Protein AF-A0A1Y2FTJ0-F1 (afdb_monomer)

Nearest PDB structures (foldseek):
  5y9w-assembly1_A  TM=6.006E-01  e=1.933E-02  Arabidopsis thaliana
  5xjo-assembly2_B  TM=7.663E-01  e=8.215E-01  Arabidopsis thaliana
  4u06-assembly1_A  TM=7.632E-01  e=1.551E+00  Leptospira interrogans serovar Copenhageni str. Fiocruz L1-130
  6w78-assembly1_A  TM=5.054E-01  e=3.832E-01  Daucus carota

Secondary structure (DSSP, 8-state):
--SSSHHHHHHHHTTSTT-----------HHHHHHHHHHHHHHHHHS----PPPBT----SSSEEEEETTEEEEEEEE-TT--S-B--TT----TT--EEEEESS-BGGGB--GGGGG-TT--EEEEES----B--S---TT---SB-

Structure (mmCIF, N/CA/C/O backbone):
data_AF-A0A1Y2FTJ0-F1
#
_entry.id   AF-A0A1Y2FTJ0-F1
#
loop_
_atom_site.group_PDB
_atom_site.id
_atom_site.type_symbol
_atom_site.label_atom_id
_atom_site.label_alt_id
_atom_site.label_comp_id
_atom_site.label_asym_id
_atom_site.label_entity_id
_atom_site.label_seq_id
_atom_site.pdbx_PDB_ins_code
_atom_site.Cartn_x
_atom_site.Cartn_y
_atom_site.Cartn_z
_atom_site.occupancy
_atom_site.B_iso_or_equiv
_atom_site.auth_seq_id
_atom_site.auth_comp_id
_atom_site.auth_asym_id
_atom_site.auth_atom_id
_atom_site.pdbx_PDB_model_num
ATOM 1 N N . MET A 1 1 ? -19.097 51.155 52.121 1.00 52.78 1 MET A N 1
ATOM 2 C CA . MET A 1 1 ? -18.231 50.992 50.926 1.00 52.78 1 MET A CA 1
ATOM 3 C C . MET A 1 1 ? -17.278 49.792 51.061 1.00 52.78 1 MET A C 1
ATOM 5 O O . MET A 1 1 ? -16.072 49.976 51.085 1.00 52.78 1 MET A O 1
ATOM 9 N N . LYS A 1 2 ? -17.779 48.551 51.172 1.00 50.50 2 LYS A N 1
ATOM 10 C CA . LYS A 1 2 ? -16.913 47.345 51.223 1.00 50.50 2 LYS A CA 1
ATOM 11 C C . LYS A 1 2 ? -17.406 46.170 50.366 1.00 50.50 2 LYS A C 1
ATOM 13 O O . LYS A 1 2 ? -16.780 45.123 50.367 1.00 50.50 2 LYS A O 1
ATOM 18 N N . SER A 1 3 ? -18.494 46.341 49.609 1.00 50.97 3 SER A N 1
ATOM 19 C CA . SER A 1 3 ? -19.176 45.207 48.965 1.00 50.97 3 SER A CA 1
ATOM 20 C C . SER A 1 3 ? -18.969 45.084 47.452 1.00 50.97 3 SER A C 1
ATOM 22 O O . SER A 1 3 ? -19.317 44.060 46.882 1.00 50.97 3 SER A O 1
ATOM 24 N N . PHE A 1 4 ? -18.379 46.087 46.796 1.00 47.38 4 PHE A N 1
ATOM 25 C CA . PHE A 1 4 ? -18.164 46.074 45.341 1.00 47.38 4 PHE A CA 1
ATOM 26 C C . PHE A 1 4 ? -16.818 45.473 44.901 1.00 47.38 4 PHE A C 1
ATOM 28 O O . PHE A 1 4 ? -16.643 45.165 43.728 1.00 47.38 4 PHE A O 1
ATOM 35 N N . ALA A 1 5 ? -15.875 45.266 45.826 1.00 50.38 5 ALA A N 1
ATOM 36 C CA . ALA A 1 5 ? -14.535 44.778 45.491 1.00 50.38 5 ALA A CA 1
ATOM 37 C C . ALA A 1 5 ? -14.458 43.250 45.299 1.00 50.38 5 ALA A C 1
ATOM 39 O O . ALA A 1 5 ? -13.556 42.769 44.619 1.00 50.38 5 ALA A O 1
ATOM 40 N N . LEU A 1 6 ? -15.401 42.475 45.853 1.00 48.09 6 LEU A N 1
ATOM 41 C CA . LEU A 1 6 ? -15.345 41.007 45.780 1.00 48.09 6 LEU A CA 1
ATOM 42 C C . LEU A 1 6 ? -15.837 40.436 44.439 1.00 48.09 6 LEU A C 1
ATOM 44 O O . LEU A 1 6 ? -15.393 39.368 44.029 1.00 48.09 6 LEU A O 1
ATOM 48 N N . LEU A 1 7 ? -16.719 41.147 43.730 1.00 47.16 7 LEU A N 1
ATOM 49 C CA . LEU A 1 7 ? -17.285 40.672 42.460 1.00 47.16 7 LEU A CA 1
ATOM 50 C C . LEU A 1 7 ? -16.326 40.838 41.272 1.00 47.16 7 LEU A C 1
ATOM 52 O O . LEU A 1 7 ? -16.439 40.109 40.289 1.00 47.16 7 LEU A O 1
ATOM 56 N N . PHE A 1 8 ? -15.334 41.726 41.378 1.00 44.88 8 PHE A N 1
ATOM 57 C CA . PHE A 1 8 ? -14.313 41.894 40.340 1.00 44.88 8 PHE A CA 1
ATOM 58 C C . PHE A 1 8 ? -13.263 40.774 40.341 1.00 44.88 8 PHE A C 1
ATOM 60 O O . PHE A 1 8 ? -12.725 40.446 39.287 1.00 44.88 8 PHE A O 1
ATOM 67 N N . PHE A 1 9 ? -13.005 40.132 41.484 1.00 42.94 9 PHE A N 1
ATOM 68 C CA . PHE A 1 9 ? -12.014 39.052 41.561 1.00 42.94 9 PHE A CA 1
ATOM 69 C C . PHE A 1 9 ? -12.525 37.705 41.032 1.00 42.94 9 PHE A C 1
ATOM 71 O O . PHE A 1 9 ? -11.732 36.911 40.531 1.00 42.94 9 PHE A O 1
ATOM 78 N N . ILE A 1 10 ? -13.839 37.459 41.065 1.00 48.44 10 ILE A N 1
ATOM 79 C CA . ILE A 1 10 ? -14.422 36.206 40.553 1.00 48.44 10 ILE A CA 1
ATOM 80 C C . ILE A 1 10 ? -14.531 36.232 39.018 1.00 48.44 10 ILE A C 1
ATOM 82 O O . ILE A 1 10 ? -14.357 35.205 38.366 1.00 48.44 10 ILE A O 1
ATOM 86 N N . TYR A 1 11 ? -14.727 37.408 38.413 1.00 42.12 11 TYR A N 1
ATOM 87 C CA . TYR A 1 11 ? -14.872 37.527 36.957 1.00 42.12 11 TYR A CA 1
ATOM 88 C C . TYR A 1 11 ? -13.543 37.405 36.187 1.00 42.12 11 TYR A C 1
ATOM 90 O O . TYR A 1 11 ? -13.538 37.065 35.004 1.00 42.12 11 TYR A O 1
ATOM 98 N N . VAL A 1 12 ? -12.404 37.645 36.850 1.00 44.62 12 VAL A N 1
ATOM 99 C CA . VAL A 1 12 ? -11.073 37.634 36.212 1.00 44.62 12 VAL A CA 1
ATOM 100 C C . VAL A 1 12 ? -10.456 36.228 36.149 1.00 44.62 12 VAL A C 1
ATOM 102 O O . VAL A 1 12 ? -9.697 35.941 35.228 1.00 44.62 12 VAL A O 1
ATOM 105 N N . GLN A 1 13 ? -10.836 35.302 37.035 1.00 46.03 13 GLN A N 1
ATOM 106 C CA . GLN A 1 13 ? -10.329 33.916 37.010 1.00 46.03 13 GLN A CA 1
ATOM 107 C C . GLN A 1 13 ? -11.014 33.025 35.951 1.00 46.03 13 GLN A C 1
ATOM 109 O O . GLN A 1 13 ? -10.460 32.009 35.543 1.00 46.03 13 GLN A O 1
ATOM 114 N N . ILE A 1 14 ? -12.190 33.410 35.437 1.00 47.84 14 ILE A N 1
ATOM 115 C CA . ILE A 1 14 ? -12.978 32.577 34.500 1.00 47.84 14 ILE A CA 1
ATOM 116 C C . ILE A 1 14 ? -12.515 32.728 33.032 1.00 47.84 14 ILE A C 1
ATOM 118 O O . ILE A 1 14 ? -12.870 31.926 32.172 1.00 47.84 14 ILE A O 1
ATOM 122 N N . ARG A 1 15 ? -11.653 33.703 32.717 1.00 46.16 15 ARG A N 1
ATOM 123 C CA . ARG A 1 15 ? -11.159 33.949 31.344 1.00 46.16 15 ARG A CA 1
ATOM 124 C C . ARG A 1 15 ? -9.825 33.269 31.004 1.00 46.16 15 ARG A C 1
ATOM 126 O O . ARG A 1 15 ? -9.357 33.440 29.885 1.00 46.16 15 ARG A O 1
ATOM 133 N N . ILE A 1 16 ? -9.224 32.495 31.915 1.00 49.28 16 ILE A N 1
ATOM 134 C CA . ILE A 1 16 ? -7.921 31.834 31.675 1.00 49.28 16 ILE A CA 1
ATOM 135 C C . ILE A 1 16 ? -8.077 30.366 31.207 1.00 49.28 16 ILE A C 1
ATOM 137 O O . ILE A 1 16 ? -7.135 29.785 30.683 1.00 49.28 16 ILE A O 1
ATOM 141 N N . ILE A 1 17 ? -9.277 29.768 31.261 1.00 48.78 17 ILE A N 1
ATOM 142 C CA . ILE A 1 17 ? -9.501 28.339 30.920 1.00 48.78 17 ILE A CA 1
ATOM 143 C C . ILE A 1 17 ? -10.142 28.149 29.525 1.00 48.78 17 ILE A C 1
ATOM 145 O O . ILE A 1 17 ? -10.880 27.206 29.270 1.00 48.78 17 ILE A O 1
ATOM 149 N N . SER A 1 18 ? -9.906 29.047 28.568 1.00 50.88 18 SER A N 1
ATOM 150 C CA . SER A 1 18 ? -10.385 28.851 27.180 1.00 50.88 18 SER A CA 1
ATOM 151 C C . SER A 1 18 ? -9.325 29.121 26.123 1.00 50.88 18 SER A C 1
ATOM 153 O O . SER A 1 18 ? -9.634 29.479 24.993 1.00 50.88 18 SER A O 1
ATOM 155 N N . ILE A 1 19 ? -8.064 28.893 26.485 1.00 50.22 19 ILE A N 1
ATOM 156 C CA . ILE A 1 19 ? -6.957 28.828 25.531 1.00 50.22 19 ILE A CA 1
ATOM 157 C C . ILE A 1 19 ? -6.171 27.535 25.777 1.00 50.22 19 ILE A C 1
ATOM 159 O O . ILE A 1 19 ? -4.951 27.519 25.826 1.00 50.22 19 ILE A O 1
ATOM 163 N N . PHE A 1 20 ? -6.872 26.403 25.866 1.00 52.59 20 PHE A N 1
ATOM 164 C CA . PHE A 1 20 ? -6.337 25.210 25.214 1.00 52.59 20 PHE A CA 1
ATOM 165 C C . PHE A 1 20 ? -6.673 25.360 23.734 1.00 52.59 20 PHE A C 1
ATOM 167 O O . PHE A 1 20 ? -7.560 24.695 23.198 1.00 52.59 20 PHE A O 1
ATOM 174 N N . CYS A 1 21 ? -5.984 26.307 23.083 1.00 48.09 21 CYS A N 1
ATOM 175 C CA . CYS A 1 21 ? -5.742 26.197 21.659 1.00 48.09 21 CYS A CA 1
ATOM 176 C C . CYS A 1 21 ? -5.223 24.779 21.479 1.00 48.09 21 CYS A C 1
ATOM 178 O O . CYS A 1 21 ? -4.150 24.445 21.982 1.00 48.09 21 CYS A O 1
ATOM 180 N N . LYS A 1 22 ? -6.027 23.935 20.829 1.00 46.59 22 LYS A N 1
ATOM 181 C CA . LYS A 1 22 ? -5.537 22.721 20.203 1.00 46.59 22 LYS A CA 1
ATOM 182 C C . LYS A 1 22 ? -4.471 23.194 19.227 1.00 46.59 22 LYS A C 1
ATOM 184 O O . LYS A 1 22 ? -4.767 23.494 18.075 1.00 46.59 22 LYS A O 1
ATOM 189 N N . ILE A 1 23 ? -3.239 23.315 19.706 1.00 49.09 23 ILE A N 1
ATOM 190 C CA . ILE A 1 23 ? -2.081 23.130 18.863 1.00 49.09 23 ILE A CA 1
ATOM 191 C C . ILE A 1 23 ? -2.241 21.670 18.454 1.00 49.09 23 ILE A C 1
ATOM 193 O O . ILE A 1 23 ? -1.848 20.752 19.166 1.00 49.09 23 ILE A O 1
ATOM 197 N N . VAL A 1 24 ? -2.983 21.454 17.366 1.00 52.50 24 VAL A N 1
ATOM 198 C CA . VAL A 1 24 ? -2.821 20.261 16.555 1.00 52.50 24 VAL A CA 1
ATOM 199 C C . VAL A 1 24 ? -1.418 20.445 16.013 1.00 52.50 24 VAL A C 1
ATOM 201 O O . VAL A 1 24 ? -1.214 21.031 14.954 1.00 52.50 24 VAL A O 1
ATOM 204 N N . GLU A 1 25 ? -0.426 20.081 16.825 1.00 50.75 25 GLU A N 1
ATOM 205 C CA . GLU A 1 25 ? 0.880 19.791 16.289 1.00 50.75 25 GLU A CA 1
ATOM 206 C C . GLU A 1 25 ? 0.586 18.738 15.231 1.00 50.75 25 GLU A C 1
ATOM 208 O O . GLU A 1 25 ? 0.100 17.647 15.548 1.00 50.75 25 GLU A O 1
ATOM 213 N N . ASN A 1 26 ? 0.818 19.102 13.969 1.00 54.03 26 ASN A N 1
ATOM 214 C CA . ASN A 1 26 ? 1.072 18.175 12.876 1.00 54.03 26 ASN A CA 1
ATOM 215 C C . ASN A 1 26 ? 2.317 17.346 13.243 1.00 54.03 26 ASN A C 1
ATOM 217 O O . ASN A 1 26 ? 3.331 17.371 12.551 1.00 54.03 26 ASN A O 1
ATOM 221 N N . SER A 1 27 ? 2.279 16.650 14.380 1.00 57.47 27 SER A N 1
ATOM 222 C CA . SER A 1 27 ? 3.103 15.489 14.605 1.00 57.47 27 SER A CA 1
ATOM 223 C C . SER A 1 27 ? 2.676 14.544 13.499 1.00 57.47 27 SER A C 1
ATOM 225 O O . SER A 1 27 ? 1.558 14.029 13.486 1.00 57.47 27 SER A O 1
ATOM 227 N N . GLU A 1 28 ? 3.519 14.463 12.471 1.00 73.12 28 GLU A N 1
ATOM 228 C CA . GLU A 1 28 ? 3.347 13.486 11.413 1.00 73.12 28 GLU A CA 1
ATOM 229 C C . GLU A 1 28 ? 3.095 12.152 12.100 1.00 73.12 28 GLU A C 1
ATOM 231 O O . GLU A 1 28 ? 3.903 11.719 12.934 1.00 73.12 28 GLU A O 1
ATOM 236 N N . SER A 1 29 ? 1.931 11.567 11.820 1.00 89.50 29 SER A N 1
ATOM 237 C CA . SER A 1 29 ? 1.561 10.313 12.450 1.00 89.50 29 SER A CA 1
ATOM 238 C C . SER A 1 29 ? 2.648 9.276 12.211 1.00 89.50 29 SER A C 1
ATOM 240 O O . SER A 1 29 ? 3.326 9.292 11.180 1.00 89.50 29 SER A O 1
ATOM 242 N N . GLU A 1 30 ? 2.814 8.360 13.158 1.00 95.00 30 GLU A N 1
ATOM 243 C CA . GLU A 1 30 ? 3.766 7.264 12.997 1.00 95.00 30 GLU A CA 1
ATOM 244 C C . GLU A 1 30 ? 3.465 6.458 11.719 1.00 95.00 30 GLU A C 1
ATOM 246 O O . GLU A 1 30 ? 4.377 6.105 10.975 1.00 95.00 30 GLU A O 1
ATOM 251 N N . ASP A 1 31 ? 2.180 6.279 11.388 1.00 95.88 31 ASP A N 1
ATOM 252 C CA . ASP A 1 31 ? 1.718 5.699 10.123 1.00 95.88 31 ASP A CA 1
ATOM 253 C C . ASP A 1 31 ? 2.260 6.469 8.906 1.00 95.88 31 ASP A C 1
ATOM 255 O O . ASP A 1 31 ? 2.835 5.867 7.997 1.00 95.88 31 ASP A O 1
ATOM 259 N N . CYS A 1 32 ? 2.122 7.801 8.894 1.00 95.81 32 CYS A N 1
ATOM 260 C CA . CYS A 1 32 ? 2.648 8.649 7.825 1.00 95.81 32 CYS A CA 1
ATOM 261 C C . CYS A 1 32 ? 4.157 8.513 7.687 1.00 95.81 32 CYS A C 1
ATOM 263 O O . CYS A 1 32 ? 4.645 8.314 6.577 1.00 95.81 32 CYS A O 1
ATOM 265 N N . LYS A 1 33 ? 4.901 8.578 8.796 1.00 96.62 33 LYS A N 1
ATOM 266 C CA . LYS A 1 33 ? 6.358 8.410 8.769 1.00 96.62 33 LYS A CA 1
ATOM 267 C C . LYS A 1 33 ? 6.736 7.062 8.174 1.00 96.62 33 LYS A C 1
ATOM 269 O O . LYS A 1 33 ? 7.594 7.008 7.301 1.00 96.62 33 LYS A O 1
ATOM 274 N N . ASN A 1 34 ? 6.06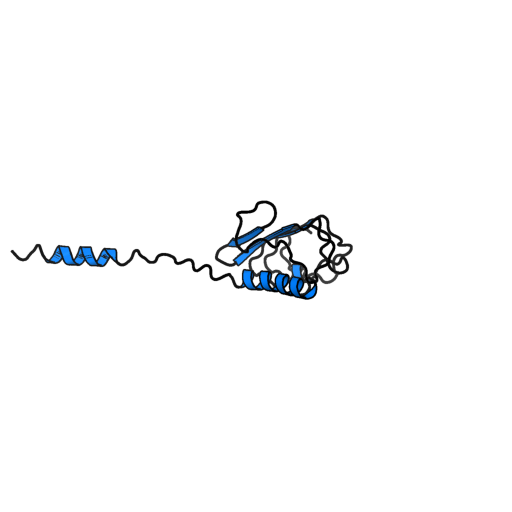2 5.990 8.580 1.00 97.44 34 ASN A N 1
ATOM 275 C CA . ASN A 1 34 ? 6.325 4.646 8.077 1.00 97.44 34 ASN A CA 1
ATOM 276 C C . ASN A 1 34 ? 6.039 4.512 6.574 1.00 97.44 34 ASN A C 1
ATOM 278 O O . ASN A 1 34 ? 6.872 3.975 5.842 1.00 97.44 34 ASN A O 1
ATOM 282 N N . VAL A 1 35 ? 4.910 5.044 6.093 1.00 97.62 35 VAL A N 1
ATOM 283 C CA . VAL A 1 35 ? 4.559 5.030 4.662 1.00 97.62 35 VAL A CA 1
ATOM 284 C C . VAL A 1 35 ? 5.528 5.879 3.840 1.00 97.62 35 VAL A C 1
ATOM 286 O O . VAL A 1 35 ? 6.030 5.420 2.814 1.00 97.62 35 VAL A O 1
ATOM 289 N N . MET A 1 36 ? 5.841 7.093 4.293 1.00 96.50 36 MET A N 1
ATOM 290 C CA . MET A 1 36 ? 6.770 7.970 3.581 1.00 96.50 36 MET A CA 1
ATOM 291 C C . MET A 1 36 ? 8.188 7.395 3.578 1.00 96.50 36 MET A C 1
ATOM 293 O O . MET A 1 36 ? 8.846 7.417 2.544 1.00 96.50 36 MET A O 1
ATOM 297 N N . ASN A 1 37 ? 8.646 6.802 4.684 1.00 97.50 37 ASN A N 1
ATOM 298 C CA . ASN A 1 37 ? 9.943 6.129 4.748 1.00 97.50 37 ASN A CA 1
ATOM 299 C C . ASN A 1 37 ? 10.025 4.938 3.788 1.00 97.50 37 ASN A C 1
ATOM 301 O O . ASN A 1 37 ? 11.061 4.757 3.149 1.00 97.50 37 ASN A O 1
ATOM 305 N N . PHE A 1 38 ? 8.950 4.154 3.653 1.00 97.94 38 PHE A N 1
ATOM 306 C CA . PHE A 1 38 ? 8.880 3.058 2.686 1.00 97.94 38 PHE A CA 1
ATOM 307 C C . PHE A 1 38 ? 9.115 3.560 1.251 1.00 97.94 38 PHE A C 1
ATOM 309 O O . PHE A 1 38 ? 10.017 3.067 0.570 1.00 97.94 38 PHE A O 1
ATOM 316 N N . PHE A 1 39 ? 8.378 4.586 0.811 1.00 97.12 39 PHE A N 1
ATOM 317 C CA . PHE A 1 39 ? 8.540 5.133 -0.540 1.00 97.12 39 PHE A CA 1
ATOM 318 C C . PHE A 1 39 ? 9.871 5.873 -0.727 1.00 97.12 39 PHE A C 1
ATOM 320 O O . PHE A 1 39 ? 10.524 5.687 -1.748 1.00 97.12 39 PHE A O 1
ATOM 327 N N . ASN A 1 40 ? 10.332 6.638 0.266 1.00 96.62 40 ASN A N 1
ATOM 328 C CA . ASN A 1 40 ? 11.622 7.334 0.209 1.00 96.62 40 ASN A CA 1
ATOM 329 C C . ASN A 1 40 ? 12.795 6.352 0.087 1.00 96.62 40 ASN A C 1
ATOM 331 O O . ASN A 1 40 ? 13.736 6.600 -0.665 1.00 96.62 40 ASN A O 1
ATOM 335 N N . LYS A 1 41 ? 12.747 5.221 0.805 1.00 97.19 41 LYS A N 1
ATOM 336 C CA . LYS A 1 41 ? 13.753 4.158 0.687 1.00 97.19 41 LYS A CA 1
ATOM 337 C C . LYS A 1 41 ? 13.794 3.607 -0.735 1.00 97.19 41 LYS A C 1
ATOM 339 O O . LYS A 1 41 ? 14.881 3.390 -1.261 1.00 97.19 41 LYS A O 1
ATOM 344 N N . TYR A 1 42 ? 12.632 3.403 -1.350 1.00 95.88 42 TYR A N 1
ATOM 345 C CA . TYR A 1 42 ? 12.557 2.990 -2.745 1.00 95.88 42 TYR A CA 1
ATOM 346 C C . TYR A 1 42 ? 13.166 4.050 -3.674 1.00 95.88 42 TYR A C 1
ATOM 348 O O . TYR A 1 42 ? 14.087 3.718 -4.412 1.00 95.88 42 TYR A O 1
ATOM 356 N N . GLU A 1 43 ? 12.749 5.321 -3.579 1.00 95.50 43 GLU A N 1
ATOM 357 C CA . GLU A 1 43 ? 13.290 6.428 -4.394 1.00 95.50 43 GLU A CA 1
ATOM 358 C C . GLU A 1 43 ? 14.824 6.513 -4.322 1.00 95.50 43 GLU A C 1
ATOM 360 O O . GLU A 1 43 ? 15.489 6.728 -5.335 1.00 95.50 43 GLU A O 1
ATOM 365 N N . GLN A 1 44 ? 15.403 6.291 -3.138 1.00 95.38 44 GLN A N 1
ATOM 366 C CA . GLN A 1 44 ? 16.856 6.263 -2.940 1.00 95.38 44 GLN A CA 1
ATOM 367 C C . GLN A 1 44 ? 17.547 5.095 -3.657 1.00 95.38 44 GLN A C 1
ATOM 369 O O . GLN A 1 44 ? 18.689 5.242 -4.086 1.00 95.38 44 GLN A O 1
ATOM 374 N N . GLN A 1 45 ? 16.886 3.942 -3.780 1.00 94.00 45 GLN A N 1
ATOM 375 C CA . GLN A 1 45 ? 17.442 2.758 -4.444 1.00 94.00 45 GLN A CA 1
ATOM 376 C C . GLN A 1 45 ? 17.450 2.896 -5.969 1.00 94.00 45 GLN A C 1
ATOM 378 O O . GLN A 1 45 ? 18.384 2.436 -6.621 1.00 94.00 45 GLN A O 1
ATOM 383 N N . VAL A 1 46 ? 16.415 3.521 -6.528 1.00 93.06 46 VAL A N 1
ATOM 384 C CA . VAL A 1 46 ? 16.180 3.615 -7.981 1.00 93.06 46 VAL A CA 1
ATOM 385 C C . VAL A 1 46 ? 16.604 4.954 -8.590 1.00 93.06 46 VAL A C 1
ATOM 387 O O . VAL A 1 46 ? 16.825 5.044 -9.794 1.00 93.06 46 VAL A O 1
ATOM 390 N N . GLY A 1 47 ? 16.747 6.003 -7.776 1.00 92.62 47 GLY A N 1
ATOM 391 C CA . GLY A 1 47 ? 17.228 7.317 -8.207 1.00 92.62 47 GLY A CA 1
ATOM 392 C C . GLY A 1 47 ? 16.193 8.196 -8.919 1.00 92.62 47 GLY A C 1
ATOM 393 O O . GLY A 1 47 ? 16.561 9.238 -9.462 1.00 92.62 47 GLY A O 1
ATOM 394 N N . HIS A 1 48 ? 14.911 7.827 -8.914 1.00 89.75 48 HIS A N 1
ATOM 395 C CA . HIS A 1 48 ? 13.821 8.661 -9.422 1.00 89.75 48 HIS A CA 1
ATOM 396 C C . HIS A 1 48 ? 12.808 8.973 -8.314 1.00 89.75 48 HIS A C 1
ATOM 398 O O . HIS A 1 48 ? 12.638 8.213 -7.364 1.00 89.75 48 HIS A O 1
ATOM 404 N N . LYS A 1 49 ? 12.109 10.103 -8.460 1.00 92.44 49 LYS A N 1
ATOM 405 C CA . LYS A 1 49 ? 11.109 10.566 -7.495 1.00 92.44 49 LYS A CA 1
ATOM 406 C C . LYS A 1 49 ? 9.712 10.068 -7.859 1.00 92.44 49 LYS A C 1
ATOM 408 O O . LYS A 1 49 ? 9.247 10.282 -8.981 1.00 92.44 49 LYS A O 1
ATOM 413 N N . LEU A 1 50 ? 9.021 9.474 -6.897 1.00 92.31 50 LEU A N 1
ATOM 414 C CA . LEU A 1 50 ? 7.623 9.093 -6.985 1.00 92.31 50 LEU A CA 1
ATOM 415 C C . LEU A 1 50 ? 6.726 10.301 -6.693 1.00 92.31 50 LEU A C 1
ATOM 417 O O . LEU A 1 50 ? 7.031 11.190 -5.898 1.00 92.31 50 LEU A O 1
ATOM 421 N N . LYS A 1 51 ? 5.557 10.341 -7.334 1.00 91.00 51 LYS A N 1
ATOM 422 C CA . LYS A 1 51 ? 4.530 11.358 -7.060 1.00 91.00 51 LYS A CA 1
ATOM 423 C C . LYS A 1 51 ? 3.595 10.889 -5.944 1.00 91.00 51 LYS A C 1
ATOM 425 O O . LYS A 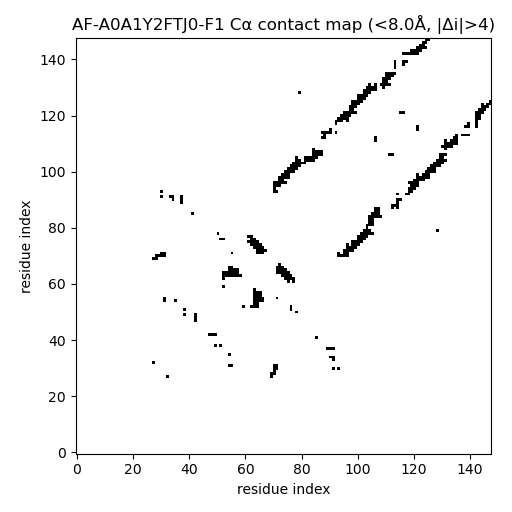1 51 ? 2.392 10.769 -6.159 1.00 91.00 51 LYS A O 1
ATOM 430 N N . ILE A 1 52 ? 4.153 10.604 -4.769 1.00 93.50 52 ILE A N 1
ATOM 431 C CA . ILE A 1 52 ? 3.366 10.235 -3.585 1.00 93.50 52 ILE A CA 1
ATOM 432 C C . ILE A 1 52 ? 2.660 11.491 -3.047 1.00 93.50 52 ILE A C 1
ATOM 434 O O . ILE A 1 52 ? 3.307 12.537 -2.926 1.00 93.50 52 ILE A O 1
ATOM 438 N N . PRO A 1 53 ? 1.340 11.449 -2.778 1.00 93.38 53 PRO A N 1
ATOM 439 C CA . PRO A 1 53 ? 0.639 12.570 -2.161 1.00 93.38 53 PRO A CA 1
ATOM 440 C C . PRO A 1 53 ? 1.160 12.828 -0.743 1.00 93.38 53 PRO A C 1
ATOM 442 O O . PRO A 1 53 ? 1.656 11.924 -0.072 1.00 93.38 53 PRO A O 1
ATOM 445 N N . ASN A 1 54 ? 1.010 14.066 -0.271 1.00 92.56 54 ASN A N 1
ATOM 446 C CA . ASN A 1 54 ? 1.293 14.374 1.125 1.00 92.56 54 ASN A CA 1
ATOM 447 C C . ASN A 1 54 ? 0.378 13.540 2.029 1.00 92.56 54 ASN A C 1
ATOM 449 O O . ASN A 1 54 ? -0.799 13.322 1.729 1.00 92.56 54 ASN A O 1
ATOM 453 N N . CYS A 1 55 ? 0.923 13.072 3.144 1.00 93.12 55 CYS A N 1
ATOM 454 C CA . CYS A 1 55 ? 0.155 12.271 4.078 1.00 93.12 55 CYS A CA 1
ATOM 455 C C . CYS A 1 55 ? -0.885 13.126 4.816 1.00 93.12 55 CYS A C 1
ATOM 457 O O . CYS A 1 55 ? -0.596 14.258 5.200 1.00 93.12 55 CYS A O 1
ATOM 459 N N . CYS A 1 56 ? -2.085 12.581 5.021 1.00 92.38 56 CYS A N 1
ATOM 460 C CA . CYS A 1 56 ? -3.217 13.277 5.639 1.00 92.38 56 CYS A CA 1
ATOM 461 C C . CYS A 1 56 ? -3.645 14.569 4.911 1.00 92.38 56 CYS A C 1
ATOM 463 O O . CYS A 1 56 ? -4.274 15.436 5.516 1.00 92.38 56 CYS A O 1
ATOM 465 N N . ASP A 1 5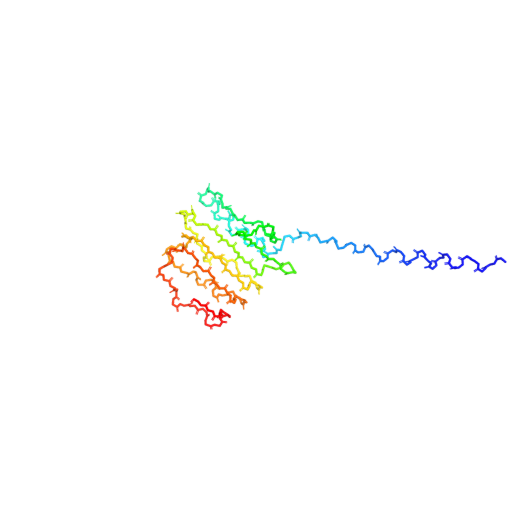7 ? -3.324 14.690 3.620 1.00 88.69 57 ASP A N 1
ATOM 466 C CA . ASP A 1 57 ? -3.727 15.795 2.753 1.00 88.69 57 ASP A CA 1
ATOM 467 C C . ASP A 1 57 ? -4.681 15.267 1.675 1.00 88.69 57 ASP A C 1
ATOM 469 O O . ASP A 1 57 ? -4.287 14.601 0.714 1.00 88.69 57 ASP A O 1
ATOM 473 N N . ASN A 1 58 ? -5.967 15.557 1.854 1.00 79.62 58 ASN A N 1
ATOM 474 C CA . ASN A 1 58 ? -7.042 15.152 0.953 1.00 79.62 58 ASN A CA 1
ATOM 475 C C . ASN A 1 58 ? -7.415 16.244 -0.064 1.00 79.62 58 ASN A C 1
ATOM 477 O O . ASN A 1 58 ? -8.458 16.154 -0.711 1.00 79.62 58 ASN A O 1
ATOM 481 N N . SER A 1 59 ? -6.572 17.269 -0.236 1.00 80.75 59 SER A N 1
ATOM 482 C CA . SER A 1 59 ? -6.819 18.356 -1.194 1.00 80.75 59 SER A CA 1
ATOM 483 C C . SER A 1 59 ? -6.803 17.904 -2.660 1.00 80.75 59 SER A C 1
ATOM 485 O O . SER A 1 59 ? -7.277 18.629 -3.536 1.00 80.75 59 SER A O 1
ATOM 487 N N . ARG A 1 60 ? -6.267 16.711 -2.952 1.00 72.94 60 ARG A N 1
ATOM 488 C CA . ARG A 1 60 ? -6.178 16.144 -4.304 1.00 72.94 60 ARG A CA 1
ATOM 489 C C . ARG A 1 60 ? -7.177 15.010 -4.493 1.00 72.94 60 ARG A C 1
ATOM 491 O O . ARG A 1 60 ? -7.231 14.081 -3.699 1.00 72.94 60 ARG A O 1
ATOM 498 N N . HIS A 1 61 ? -7.916 15.053 -5.599 1.00 75.06 61 HIS A N 1
ATOM 499 C CA . HIS A 1 61 ? -8.967 14.073 -5.891 1.00 75.06 61 HIS A CA 1
ATOM 500 C C . HIS A 1 61 ? -8.484 12.813 -6.628 1.00 75.06 61 HIS A C 1
ATOM 502 O O . HIS A 1 61 ? -9.231 11.845 -6.699 1.00 75.06 61 HIS A O 1
ATOM 508 N N . THR A 1 62 ? -7.274 12.805 -7.200 1.00 83.31 62 THR A N 1
ATOM 509 C CA . THR A 1 62 ? -6.804 11.699 -8.062 1.00 83.31 62 THR A CA 1
ATOM 510 C C . THR A 1 62 ? -5.961 10.652 -7.338 1.00 83.31 62 THR A C 1
ATOM 512 O O . THR A 1 62 ? -5.916 9.512 -7.776 1.00 83.31 62 THR A O 1
ATOM 515 N N . HIS A 1 63 ? -5.272 11.033 -6.264 1.00 90.62 63 HIS A N 1
ATOM 516 C CA . HIS A 1 63 ? -4.510 10.149 -5.379 1.00 90.62 63 HIS A CA 1
ATOM 517 C C . HIS A 1 63 ? -4.280 10.899 -4.067 1.00 90.62 63 HIS A C 1
ATOM 519 O O . HIS A 1 63 ? -3.912 12.078 -4.089 1.00 90.62 63 HIS A O 1
ATOM 525 N N . TYR A 1 64 ? -4.524 10.236 -2.941 1.00 95.94 64 TYR A N 1
ATOM 526 C CA . TYR A 1 64 ? -4.515 10.845 -1.616 1.00 95.94 64 TYR A CA 1
ATOM 527 C C . TYR A 1 64 ? -4.233 9.811 -0.523 1.00 95.94 64 TYR A C 1
ATOM 529 O O . TYR A 1 64 ? -4.415 8.607 -0.703 1.00 95.94 64 TYR A O 1
ATOM 537 N N . ILE A 1 65 ? -3.815 10.305 0.640 1.00 95.94 65 ILE A N 1
ATOM 538 C CA . ILE A 1 65 ? -3.713 9.519 1.869 1.00 95.94 65 ILE A CA 1
ATOM 539 C C . ILE A 1 65 ? -4.594 10.209 2.905 1.00 95.94 65 ILE A C 1
ATOM 541 O O . ILE A 1 65 ? -4.325 11.347 3.289 1.00 95.94 65 ILE A O 1
ATOM 545 N N . ASN A 1 66 ? -5.662 9.539 3.334 1.00 95.69 66 ASN A N 1
ATOM 546 C CA . ASN A 1 66 ? -6.598 10.078 4.317 1.00 95.69 66 ASN A CA 1
ATOM 547 C C . ASN A 1 66 ? -6.282 9.561 5.719 1.00 95.69 66 ASN A C 1
ATOM 549 O O . ASN A 1 66 ? -5.918 8.393 5.889 1.00 95.69 66 ASN A O 1
ATOM 553 N N . CYS A 1 67 ? -6.493 10.417 6.717 1.00 95.44 67 CYS A N 1
ATOM 554 C CA . CYS A 1 67 ? -6.231 10.095 8.110 1.00 95.44 67 CYS A CA 1
ATOM 555 C C . CYS A 1 67 ? -7.416 10.431 9.013 1.00 95.44 67 CYS A C 1
ATOM 557 O O . CYS A 1 67 ? -8.073 11.455 8.844 1.00 95.44 67 CYS A O 1
ATOM 559 N N . GLU A 1 68 ? -7.641 9.604 10.029 1.00 94.62 68 GLU A N 1
ATOM 560 C CA . GLU A 1 68 ? -8.615 9.843 11.095 1.00 94.62 68 GLU A CA 1
ATOM 561 C C . GLU A 1 68 ? -7.902 9.735 12.441 1.00 94.62 68 GLU A C 1
ATOM 563 O O . GLU A 1 68 ? -7.261 8.727 12.731 1.00 94.62 68 GLU A O 1
ATOM 568 N N . ASN A 1 69 ? -7.995 10.778 13.272 1.00 91.94 69 ASN A N 1
ATOM 569 C CA . ASN A 1 69 ? -7.356 10.826 14.596 1.00 91.94 69 ASN A CA 1
ATOM 570 C C . ASN A 1 69 ? -5.847 10.517 14.572 1.00 91.94 69 ASN A C 1
ATOM 572 O O . ASN A 1 69 ? -5.327 9.891 15.492 1.00 91.94 69 ASN A O 1
ATOM 576 N N . GLY A 1 70 ? -5.156 10.937 13.509 1.00 90.50 70 GLY A N 1
ATOM 577 C CA . GLY A 1 70 ? -3.725 10.691 13.347 1.00 90.50 70 GLY A CA 1
ATOM 578 C C . GLY A 1 70 ? -3.370 9.268 12.913 1.00 90.50 70 GLY A C 1
ATOM 579 O O . GLY A 1 70 ? -2.220 8.892 13.056 1.00 90.50 70 GLY A O 1
ATOM 580 N N . TYR A 1 71 ? -4.304 8.481 12.380 1.00 96.12 71 TYR A N 1
ATOM 581 C CA . TYR A 1 71 ? -4.005 7.183 11.768 1.00 96.12 71 TYR A CA 1
ATOM 582 C C . TYR A 1 71 ? -4.411 7.175 10.306 1.00 96.12 71 TYR A C 1
ATOM 584 O O . TYR A 1 71 ? -5.444 7.752 9.964 1.00 96.12 71 TYR A O 1
ATOM 592 N N . ILE A 1 72 ? -3.649 6.490 9.457 1.00 97.50 72 ILE A N 1
ATOM 593 C CA . ILE A 1 72 ? -4.013 6.343 8.047 1.00 97.50 72 ILE A CA 1
ATOM 594 C C . ILE A 1 72 ? -5.201 5.383 7.939 1.00 97.50 72 ILE A C 1
ATOM 596 O O . ILE A 1 72 ? -5.153 4.259 8.438 1.00 97.50 72 ILE A O 1
ATOM 600 N N . THR A 1 73 ? -6.260 5.818 7.254 1.00 97.75 73 THR A N 1
ATOM 601 C CA . THR A 1 73 ? -7.466 5.007 7.017 1.00 97.75 73 THR A CA 1
ATOM 602 C C . THR A 1 73 ? -7.679 4.660 5.551 1.00 97.75 73 THR A C 1
ATOM 604 O O . THR A 1 73 ? -8.280 3.623 5.260 1.00 97.75 73 THR A O 1
ATOM 607 N N . VAL A 1 74 ? -7.169 5.483 4.631 1.00 97.31 74 VAL A N 1
ATOM 608 C CA . VAL A 1 74 ? -7.251 5.253 3.184 1.00 97.31 74 VAL A CA 1
ATOM 609 C C . VAL A 1 74 ? -5.936 5.638 2.524 1.00 97.31 74 VAL A C 1
ATOM 611 O O . VAL A 1 74 ? -5.410 6.719 2.788 1.00 97.31 74 VAL A O 1
ATOM 614 N N . ILE A 1 75 ? -5.450 4.785 1.630 1.00 97.62 75 ILE A N 1
ATOM 615 C CA . ILE A 1 75 ? -4.374 5.101 0.692 1.00 97.62 75 ILE A CA 1
ATOM 616 C C . ILE A 1 75 ? -4.920 4.868 -0.712 1.00 97.62 75 ILE A C 1
ATOM 618 O O . ILE A 1 75 ? -5.347 3.759 -1.017 1.00 97.62 75 ILE A O 1
ATOM 622 N N . ASP A 1 76 ? -4.900 5.897 -1.555 1.00 96.88 76 ASP A N 1
ATOM 623 C CA . ASP A 1 76 ? -5.196 5.798 -2.985 1.00 96.88 76 ASP A CA 1
ATOM 624 C C . ASP A 1 76 ? -4.023 6.384 -3.772 1.00 96.88 76 ASP A C 1
ATOM 626 O O . ASP A 1 76 ? -3.787 7.595 -3.760 1.00 96.88 76 ASP A O 1
ATOM 630 N N . ILE A 1 77 ? -3.233 5.510 -4.397 1.00 95.94 77 ILE A N 1
ATOM 631 C CA . ILE A 1 77 ? -2.019 5.873 -5.126 1.00 95.94 77 ILE A CA 1
ATOM 632 C C . ILE A 1 77 ? -2.133 5.364 -6.559 1.00 95.94 77 ILE A C 1
ATOM 634 O O . ILE A 1 77 ? -2.142 4.161 -6.817 1.00 95.94 77 ILE A O 1
ATOM 638 N N . ARG A 1 78 ? -2.159 6.301 -7.511 1.00 94.81 78 ARG A N 1
ATOM 639 C CA . ARG A 1 78 ? -2.336 5.994 -8.937 1.00 94.81 78 ARG A CA 1
ATOM 640 C C . ARG A 1 78 ? -1.147 6.439 -9.764 1.00 94.81 78 ARG A C 1
ATOM 642 O O . ARG A 1 78 ? -0.810 7.622 -9.779 1.00 94.81 78 ARG A O 1
ATOM 649 N N . MET A 1 79 ? -0.525 5.489 -10.448 1.00 92.75 79 MET A N 1
ATOM 650 C CA . MET A 1 79 ? 0.753 5.627 -11.138 1.00 92.75 79 MET A CA 1
ATOM 651 C C . MET A 1 79 ? 0.720 4.934 -12.510 1.00 92.75 79 MET A C 1
ATOM 653 O O . MET A 1 79 ? 1.608 4.166 -12.867 1.00 92.75 79 MET A O 1
ATOM 657 N N . SER A 1 80 ? -0.299 5.228 -13.319 1.00 88.88 80 SER A N 1
ATOM 658 C CA . SER A 1 80 ? -0.577 4.527 -14.584 1.00 88.88 80 SER A CA 1
ATOM 659 C C . SER A 1 80 ? 0.548 4.619 -15.633 1.00 88.88 80 SER A C 1
ATOM 661 O O . SER A 1 80 ? 0.623 3.776 -16.517 1.00 88.88 80 SER A O 1
ATOM 663 N N . ASN A 1 81 ? 1.440 5.614 -15.527 1.00 88.06 81 ASN A N 1
ATOM 664 C CA . ASN A 1 81 ? 2.580 5.828 -16.436 1.00 88.06 81 ASN A CA 1
ATOM 665 C C . ASN A 1 81 ? 3.937 5.452 -15.808 1.00 88.06 81 ASN A C 1
ATOM 667 O O . ASN A 1 81 ? 4.980 5.936 -16.250 1.00 88.06 81 ASN A O 1
ATOM 671 N N . PHE A 1 82 ? 3.929 4.679 -14.724 1.00 88.69 82 PHE A N 1
ATOM 672 C CA . PHE A 1 82 ? 5.140 4.233 -14.049 1.00 88.69 82 PHE A CA 1
ATOM 673 C C . PHE A 1 82 ? 5.633 2.919 -14.646 1.00 88.69 82 PHE A C 1
ATOM 675 O O . PHE A 1 82 ? 4.853 1.985 -14.776 1.00 88.69 82 PHE A O 1
ATOM 682 N N . ASN A 1 83 ? 6.915 2.844 -15.007 1.00 88.44 83 ASN A N 1
ATOM 683 C CA . ASN A 1 83 ? 7.481 1.687 -15.715 1.00 88.44 83 ASN A CA 1
ATOM 684 C C . ASN A 1 83 ? 8.405 0.828 -14.842 1.00 88.44 83 ASN A C 1
ATOM 686 O O . ASN A 1 83 ? 9.018 -0.114 -15.343 1.00 88.44 83 ASN A O 1
ATOM 690 N N . GLU A 1 84 ? 8.536 1.159 -13.560 1.00 92.69 84 GLU A N 1
ATOM 691 C CA . GLU A 1 84 ? 9.369 0.413 -12.621 1.00 92.69 84 GLU A CA 1
ATOM 692 C C . GLU A 1 84 ? 8.507 -0.407 -11.656 1.00 92.69 84 GLU A C 1
ATOM 694 O O . GLU A 1 84 ? 7.280 -0.320 -11.661 1.00 92.69 84 GLU A O 1
ATOM 699 N N . GLN A 1 85 ? 9.151 -1.242 -10.846 1.00 95.06 85 GLN A N 1
ATOM 700 C CA . GLN A 1 85 ? 8.472 -2.167 -9.946 1.00 95.06 85 GLN A CA 1
ATOM 701 C C . GLN A 1 85 ? 8.919 -1.935 -8.509 1.00 95.06 85 GLN A C 1
ATOM 703 O O . GLN A 1 85 ? 10.109 -1.826 -8.227 1.00 95.06 85 GLN A O 1
ATOM 708 N N . ILE A 1 86 ? 7.954 -1.927 -7.599 1.00 96.56 86 ILE A N 1
ATOM 709 C CA . ILE A 1 86 ? 8.139 -1.715 -6.171 1.00 96.56 86 ILE A CA 1
ATOM 710 C C . ILE A 1 86 ? 7.995 -3.061 -5.456 1.00 96.56 86 ILE A C 1
ATOM 712 O O . ILE A 1 86 ? 7.056 -3.829 -5.697 1.00 96.56 86 ILE A O 1
ATOM 716 N N . ASP A 1 87 ? 8.936 -3.344 -4.557 1.00 97.12 87 ASP A N 1
ATOM 717 C CA . ASP A 1 87 ? 8.840 -4.469 -3.631 1.00 97.12 87 ASP A CA 1
ATOM 718 C C . ASP A 1 87 ? 8.048 -4.057 -2.386 1.00 97.12 87 ASP A C 1
ATOM 720 O O . ASP A 1 87 ? 8.518 -3.293 -1.543 1.00 97.12 87 ASP A O 1
ATOM 724 N N . PHE A 1 88 ? 6.825 -4.561 -2.279 1.00 97.56 88 PHE A N 1
ATOM 725 C CA . PHE A 1 88 ? 5.920 -4.273 -1.169 1.00 97.56 88 PHE A CA 1
ATOM 726 C C . PHE A 1 88 ? 6.019 -5.302 -0.029 1.00 97.56 88 PHE A C 1
ATOM 728 O O . PHE A 1 88 ? 5.165 -5.296 0.860 1.00 97.56 88 PHE A O 1
ATOM 735 N N . SER A 1 89 ? 7.033 -6.180 -0.009 1.00 96.00 89 SER A N 1
ATOM 736 C CA . SER A 1 89 ? 7.209 -7.158 1.079 1.00 96.00 89 SER A CA 1
ATOM 737 C C . SER A 1 89 ? 7.322 -6.492 2.458 1.00 96.00 89 SER A C 1
ATOM 739 O O . SER A 1 89 ? 6.793 -7.004 3.442 1.00 96.00 89 SER A O 1
ATOM 741 N N . GLU A 1 90 ? 7.950 -5.313 2.502 1.00 97.12 90 GLU A N 1
ATOM 742 C CA . GLU A 1 90 ? 8.171 -4.499 3.705 1.00 97.12 90 GLU A CA 1
ATOM 743 C C . GLU A 1 90 ? 7.163 -3.348 3.847 1.00 97.12 90 GLU A C 1
ATOM 745 O O . GLU A 1 90 ? 7.412 -2.390 4.582 1.00 97.12 90 GLU A O 1
ATOM 750 N N . PHE A 1 91 ? 6.026 -3.398 3.141 1.00 98.19 91 PHE A N 1
ATOM 751 C CA . PHE A 1 91 ? 4.998 -2.371 3.296 1.00 98.19 91 PHE A CA 1
ATOM 752 C C . PHE A 1 91 ? 4.514 -2.325 4.764 1.00 98.19 91 PHE A C 1
ATOM 754 O O . PHE A 1 91 ? 4.308 -3.386 5.382 1.00 98.19 91 PHE A O 1
ATOM 761 N N . PRO A 1 92 ? 4.368 -1.127 5.365 1.00 97.94 92 PRO A N 1
ATOM 762 C CA . PRO A 1 92 ? 4.042 -1.003 6.781 1.00 97.94 92 PRO A CA 1
ATOM 763 C C . PRO A 1 92 ? 2.662 -1.587 7.102 1.00 97.94 92 PRO A C 1
ATOM 765 O O . PRO A 1 92 ? 1.713 -1.458 6.330 1.00 97.94 92 PRO A O 1
ATOM 768 N N . LEU A 1 93 ? 2.545 -2.215 8.275 1.00 97.75 93 LEU A N 1
ATOM 769 C CA . LEU A 1 93 ? 1.256 -2.666 8.797 1.00 97.75 93 LEU A CA 1
ATOM 770 C C . LEU A 1 93 ? 0.546 -1.480 9.439 1.00 97.75 93 LEU A C 1
ATOM 772 O O . LEU A 1 93 ? 0.977 -0.979 10.474 1.00 97.75 93 LEU A O 1
ATOM 776 N N . LEU A 1 94 ? -0.543 -1.047 8.815 1.00 97.56 94 LEU A N 1
ATOM 777 C CA . LEU A 1 94 ? -1.291 0.134 9.227 1.00 97.56 94 LEU A CA 1
ATOM 778 C C . LEU A 1 94 ? -2.543 -0.300 10.007 1.00 97.56 94 LEU A C 1
ATOM 780 O O . LEU A 1 94 ? -3.479 -0.838 9.412 1.00 97.56 94 LEU A O 1
ATOM 784 N N . PRO A 1 95 ? -2.593 -0.104 11.338 1.00 96.81 95 PRO A N 1
ATOM 785 C CA . PRO A 1 95 ? -3.587 -0.747 12.202 1.00 96.81 95 PRO A CA 1
ATOM 786 C C . PRO A 1 95 ? -5.025 -0.262 11.972 1.00 96.81 95 PRO A C 1
ATOM 788 O O . PRO A 1 95 ? -5.972 -0.924 12.400 1.00 96.81 95 PRO A O 1
ATOM 791 N N . ASN A 1 96 ? -5.194 0.892 11.321 1.00 97.75 96 ASN A N 1
ATOM 792 C CA . ASN A 1 96 ? -6.492 1.489 11.012 1.00 97.75 96 ASN A CA 1
ATOM 793 C C . ASN A 1 96 ? -6.760 1.652 9.511 1.00 97.75 96 ASN A C 1
ATOM 795 O O . ASN A 1 96 ? -7.791 2.223 9.155 1.00 97.75 96 ASN A O 1
ATOM 799 N N . LEU A 1 97 ? -5.885 1.137 8.641 1.00 98.06 97 LEU A N 1
ATOM 800 C CA . LEU A 1 97 ? -6.105 1.201 7.200 1.00 98.06 97 LEU A CA 1
ATOM 801 C C . LEU A 1 97 ? -7.288 0.311 6.823 1.00 98.06 97 LEU A C 1
ATOM 803 O O . LEU A 1 97 ? -7.256 -0.893 7.071 1.00 98.06 97 LEU A O 1
ATOM 807 N N . ARG A 1 98 ? -8.308 0.922 6.217 1.00 97.88 98 ARG A N 1
ATOM 808 C CA . ARG 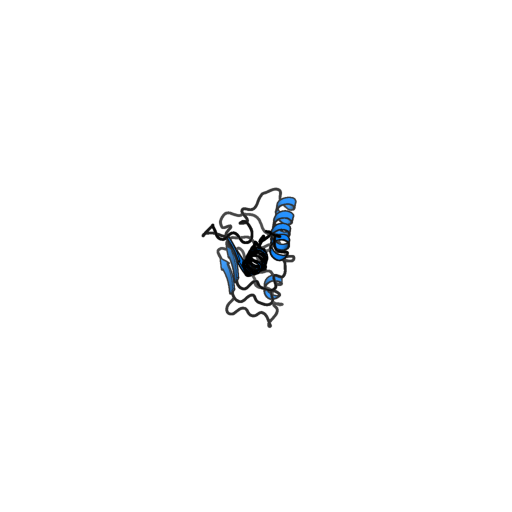A 1 98 ? -9.536 0.254 5.766 1.00 97.88 98 ARG A CA 1
ATOM 809 C C . ARG A 1 98 ? -9.573 0.051 4.260 1.00 97.88 98 ARG A C 1
ATOM 811 O O . ARG A 1 98 ? -10.102 -0.958 3.813 1.00 97.88 98 ARG A O 1
ATOM 818 N N . LYS A 1 99 ? -8.995 0.982 3.495 1.00 97.56 99 LYS A N 1
ATOM 819 C CA . LYS A 1 99 ? -8.983 0.939 2.031 1.00 97.56 99 LYS A CA 1
ATOM 820 C C . LYS A 1 99 ? -7.587 1.191 1.469 1.00 97.56 99 LYS A C 1
ATOM 822 O O . LYS A 1 99 ? -6.944 2.178 1.830 1.00 97.56 99 LYS A O 1
ATOM 827 N N . LEU A 1 100 ? -7.151 0.317 0.569 1.00 97.81 100 LEU A N 1
ATOM 828 C CA . LEU A 1 100 ? -5.875 0.404 -0.133 1.00 97.81 100 LEU A CA 1
ATOM 829 C C . LEU A 1 100 ? -6.116 0.301 -1.638 1.00 97.81 100 LEU A C 1
ATOM 831 O O . LEU A 1 100 ? -6.593 -0.722 -2.120 1.00 97.81 100 LEU A O 1
ATOM 835 N N . VAL A 1 101 ? -5.782 1.361 -2.370 1.00 96.88 101 VAL A N 1
ATOM 836 C CA . VAL A 1 101 ? -5.913 1.430 -3.827 1.00 96.88 101 VAL A CA 1
ATOM 837 C C . VAL A 1 101 ? -4.548 1.667 -4.451 1.00 96.88 101 VAL A C 1
ATOM 839 O O . VAL A 1 101 ? -3.861 2.635 -4.112 1.00 96.88 101 VAL A O 1
ATOM 842 N N . PHE A 1 102 ? -4.186 0.806 -5.396 1.00 97.06 102 PHE A N 1
ATOM 843 C CA . PHE A 1 102 ? -3.026 0.992 -6.258 1.00 97.06 102 PHE A CA 1
ATOM 844 C C . PHE A 1 102 ? -3.430 0.893 -7.724 1.00 97.06 102 PHE A C 1
ATOM 846 O O . PHE A 1 102 ? -4.078 -0.068 -8.135 1.00 97.06 102 PHE A O 1
ATOM 853 N N . GLU A 1 103 ? -2.999 1.859 -8.532 1.00 96.12 103 GLU A N 1
ATOM 854 C CA . GLU A 1 103 ? -3.141 1.804 -9.989 1.00 96.12 103 GLU A CA 1
ATOM 855 C C . GLU A 1 103 ? -1.780 1.846 -10.685 1.00 96.12 103 GLU A C 1
ATOM 857 O O . GLU A 1 103 ? -0.968 2.730 -10.404 1.00 96.12 103 GLU A O 1
ATOM 862 N N . GLY A 1 104 ? -1.569 0.942 -11.643 1.00 95.88 104 GLY A N 1
ATOM 863 C CA . GLY A 1 104 ? -0.385 0.889 -12.502 1.00 95.88 104 GLY A CA 1
ATOM 864 C C . GLY A 1 104 ? 0.429 -0.403 -12.340 1.00 95.88 104 GLY A C 1
ATOM 865 O O . GLY A 1 104 ? 0.178 -1.192 -11.422 1.00 95.88 104 GLY A O 1
ATOM 866 N N . PRO A 1 105 ? 1.427 -0.643 -13.212 1.00 96.00 105 PRO A N 1
ATOM 867 C CA . PRO A 1 105 ? 2.216 -1.877 -13.236 1.00 96.00 105 PRO A CA 1
ATOM 868 C C . PRO A 1 105 ? 3.327 -1.882 -12.165 1.00 96.00 105 PRO A C 1
ATOM 870 O O . PRO A 1 105 ? 4.505 -2.039 -12.468 1.00 96.00 105 PRO A O 1
ATOM 873 N N . LEU A 1 106 ? 2.934 -1.697 -10.902 1.00 95.75 106 LEU A N 1
ATOM 874 C CA . LEU A 1 106 ? 3.821 -1.386 -9.776 1.00 95.75 106 LEU A CA 1
ATOM 875 C C . LEU A 1 106 ? 4.425 -2.605 -9.075 1.00 95.75 106 LEU A C 1
ATOM 877 O O . LEU A 1 106 ? 5.310 -2.437 -8.243 1.00 95.75 106 LEU A O 1
ATOM 881 N N . PHE A 1 107 ? 3.937 -3.818 -9.325 1.00 96.75 107 PHE A N 1
ATOM 882 C CA . PHE A 1 107 ? 4.222 -4.958 -8.454 1.00 96.75 107 PHE A CA 1
ATOM 883 C C . PHE A 1 107 ? 5.445 -5.728 -8.923 1.00 96.75 107 PHE A C 1
ATOM 885 O O . PHE A 1 107 ? 5.478 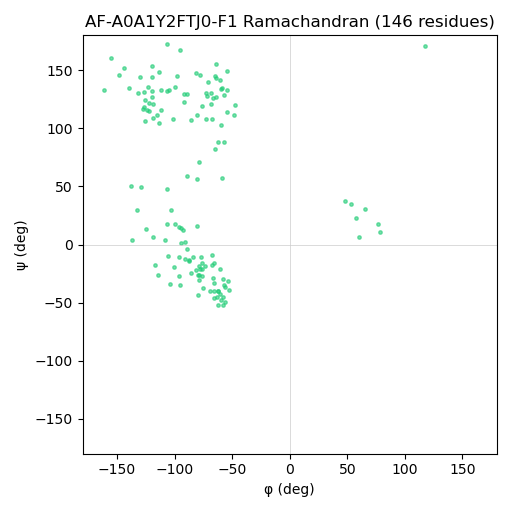-6.240 -10.045 1.00 96.75 107 PHE A O 1
ATOM 892 N N . LYS A 1 108 ? 6.437 -5.854 -8.042 1.00 95.81 108 LYS A N 1
ATOM 893 C CA . LYS A 1 108 ? 7.601 -6.701 -8.288 1.00 95.81 108 LYS A CA 1
ATOM 894 C C . LYS A 1 108 ? 7.184 -8.133 -8.631 1.00 95.81 108 LYS A C 1
ATOM 896 O O . LYS A 1 108 ? 6.298 -8.706 -7.999 1.00 95.81 108 LYS A O 1
ATOM 901 N N . ASP A 1 109 ? 7.787 -8.669 -9.690 1.00 95.62 109 ASP A N 1
ATOM 902 C CA . ASP A 1 109 ? 7.559 -10.024 -10.216 1.00 95.62 109 ASP A CA 1
ATOM 903 C C . ASP A 1 109 ? 6.109 -10.320 -10.664 1.00 95.62 109 ASP A C 1
ATOM 905 O O . ASP A 1 109 ? 5.785 -11.446 -11.046 1.00 95.62 109 ASP A O 1
ATOM 909 N N . GLY A 1 110 ? 5.220 -9.317 -10.670 1.00 95.94 110 GLY A N 1
ATOM 910 C CA . GLY A 1 110 ? 3.800 -9.502 -10.977 1.00 95.94 110 GLY A CA 1
ATOM 911 C C . GLY A 1 110 ? 3.065 -10.365 -9.944 1.00 95.94 110 GLY A C 1
ATOM 912 O O . GLY A 1 110 ? 2.126 -11.083 -10.299 1.00 95.94 110 GLY A O 1
ATOM 913 N N . ILE A 1 111 ? 3.489 -10.329 -8.680 1.00 95.94 111 ILE A N 1
ATOM 914 C CA . ILE A 1 111 ? 2.869 -11.078 -7.580 1.00 95.94 111 ILE A CA 1
ATOM 915 C C . ILE A 1 111 ? 2.192 -10.095 -6.623 1.00 95.94 111 ILE A C 1
ATOM 917 O O . ILE A 1 111 ? 2.795 -9.100 -6.221 1.00 95.94 111 ILE A O 1
ATOM 921 N N . LEU A 1 112 ? 0.942 -10.376 -6.234 1.00 96.56 112 LEU A N 1
ATOM 922 C CA . LEU A 1 112 ? 0.270 -9.591 -5.197 1.00 96.56 112 LEU A CA 1
ATOM 923 C C . LEU A 1 112 ? 0.969 -9.811 -3.835 1.00 96.56 112 LEU A C 1
ATOM 925 O O . LEU A 1 112 ? 1.101 -10.957 -3.406 1.00 96.56 112 LEU A O 1
ATOM 929 N N . PRO A 1 113 ? 1.406 -8.767 -3.114 1.00 96.06 113 PRO A N 1
ATOM 930 C CA . PRO A 1 113 ? 2.127 -8.928 -1.852 1.00 96.06 113 PRO A CA 1
ATOM 931 C C . PRO A 1 113 ? 1.265 -9.584 -0.767 1.00 96.06 113 PRO A C 1
ATOM 933 O O . PRO A 1 113 ? 0.198 -9.074 -0.420 1.00 96.06 113 PRO A O 1
ATOM 936 N N . THR A 1 114 ? 1.754 -10.668 -0.149 1.00 95.94 114 THR A N 1
ATOM 937 C CA . THR A 1 114 ? 1.070 -11.309 0.997 1.00 95.94 114 THR A CA 1
ATOM 938 C C . THR A 1 114 ? 0.870 -10.340 2.159 1.00 95.94 114 THR A C 1
ATOM 940 O O . THR A 1 114 ? -0.113 -10.441 2.886 1.00 95.94 114 THR A O 1
ATOM 943 N N . ARG A 1 115 ? 1.783 -9.371 2.295 1.00 96.50 115 ARG A N 1
ATOM 944 C CA . ARG A 1 115 ? 1.801 -8.354 3.348 1.00 96.50 115 ARG A CA 1
ATOM 945 C C . ARG A 1 115 ? 0.491 -7.572 3.460 1.00 96.50 115 ARG A C 1
ATOM 947 O O . ARG A 1 115 ? 0.117 -7.182 4.561 1.00 96.50 115 ARG A O 1
ATOM 954 N N . PHE A 1 116 ? -0.230 -7.365 2.355 1.00 96.44 116 PHE A N 1
ATOM 955 C CA . PHE A 1 116 ? -1.511 -6.650 2.378 1.00 96.44 116 PHE A CA 1
ATOM 956 C C . PHE A 1 116 ? -2.601 -7.423 3.131 1.00 96.44 116 PHE A C 1
ATOM 958 O O . PHE A 1 116 ? -3.450 -6.813 3.774 1.00 96.44 116 PHE A O 1
ATOM 965 N N . PHE A 1 117 ? -2.528 -8.755 3.141 1.00 95.88 117 PHE A N 1
ATOM 966 C CA . PHE A 1 117 ? -3.466 -9.617 3.865 1.00 95.88 117 PHE A CA 1
ATOM 967 C C . PHE A 1 117 ? -3.204 -9.658 5.379 1.00 95.88 117 PHE A C 1
ATOM 969 O O . PHE A 1 117 ? -4.038 -10.153 6.137 1.00 95.88 117 PHE A O 1
ATOM 976 N N . ASP A 1 118 ? -2.071 -9.118 5.834 1.00 96.19 118 ASP A N 1
ATOM 977 C CA . ASP A 1 118 ? -1.726 -9.005 7.254 1.00 96.19 118 ASP A CA 1
ATOM 978 C C . ASP A 1 118 ? -2.237 -7.698 7.886 1.00 96.19 118 ASP A C 1
ATOM 980 O O . ASP A 1 118 ? -2.103 -7.496 9.095 1.00 96.19 118 ASP A O 1
ATOM 984 N N . ILE A 1 119 ? -2.837 -6.803 7.091 1.00 96.81 119 ILE A N 1
ATOM 985 C CA . ILE A 1 119 ? -3.370 -5.528 7.572 1.00 96.81 119 ILE A CA 1
ATOM 986 C C . ILE A 1 119 ? -4.702 -5.781 8.304 1.00 96.81 119 ILE A C 1
ATOM 988 O O . ILE A 1 119 ? -5.663 -6.265 7.704 1.00 96.81 119 ILE A O 1
ATOM 992 N N . PRO A 1 120 ? -4.801 -5.450 9.606 1.00 96.38 120 PRO A N 1
ATOM 993 C CA . PRO A 1 120 ? -5.827 -6.012 10.488 1.00 96.38 120 PRO A CA 1
ATOM 994 C C . PRO A 1 120 ? -7.242 -5.477 10.255 1.00 96.38 120 PRO A C 1
ATOM 996 O O . PRO A 1 120 ? -8.194 -6.091 10.729 1.00 96.38 120 PRO A O 1
ATOM 999 N N . LYS A 1 121 ? -7.386 -4.330 9.585 1.00 97.38 121 LYS A N 1
ATOM 1000 C CA . LYS A 1 121 ? -8.676 -3.677 9.313 1.00 97.38 121 LYS A CA 1
ATOM 1001 C C . LYS A 1 121 ? -8.908 -3.405 7.828 1.00 97.38 121 LYS A C 1
ATOM 1003 O O . LYS A 1 121 ? -9.802 -2.632 7.507 1.00 97.38 121 LYS A O 1
ATOM 1008 N N . LEU A 1 122 ? -8.109 -4.004 6.942 1.00 97.50 122 LEU A N 1
ATOM 1009 C CA . LEU A 1 122 ? -8.232 -3.767 5.508 1.00 97.50 122 LEU A CA 1
ATOM 1010 C C . LEU A 1 122 ? -9.490 -4.453 4.968 1.00 97.50 122 LEU A C 1
ATOM 1012 O O . LEU A 1 122 ? -9.543 -5.675 4.870 1.00 97.50 122 LEU A O 1
ATOM 1016 N N . GLU A 1 123 ? -10.494 -3.651 4.639 1.00 97.12 123 GLU A N 1
ATOM 1017 C CA . GLU A 1 123 ? -11.793 -4.103 4.138 1.00 97.12 123 GLU A CA 1
ATOM 1018 C C . GLU A 1 123 ? -11.845 -4.079 2.607 1.00 97.12 123 GLU A C 1
ATOM 1020 O O . GLU A 1 123 ? -12.446 -4.976 2.016 1.00 97.12 123 GLU A O 1
ATOM 1025 N N . ASP A 1 124 ? -11.172 -3.101 1.987 1.00 97.06 124 ASP A N 1
ATOM 1026 C CA . ASP A 1 124 ? -11.192 -2.871 0.543 1.00 97.06 124 ASP A CA 1
ATOM 1027 C C . ASP A 1 124 ? -9.757 -2.815 -0.020 1.00 97.06 124 ASP A C 1
ATOM 1029 O O . ASP A 1 124 ? -8.967 -1.931 0.334 1.00 97.06 124 ASP A O 1
ATOM 1033 N N . LEU A 1 125 ? -9.419 -3.741 -0.921 1.00 96.75 125 LEU A N 1
ATOM 1034 C CA . LEU A 1 125 ? -8.160 -3.751 -1.671 1.00 96.75 125 LEU A CA 1
ATOM 1035 C C . LEU A 1 125 ? -8.465 -3.647 -3.165 1.00 96.75 125 LEU A C 1
ATOM 1037 O O . LEU A 1 125 ? -8.951 -4.594 -3.770 1.00 96.75 125 LEU A O 1
ATOM 1041 N N . GLU A 1 126 ? -8.154 -2.504 -3.769 1.00 96.19 126 GLU A N 1
ATOM 1042 C CA . GLU A 1 126 ? -8.400 -2.256 -5.191 1.00 96.19 126 GLU A CA 1
ATOM 1043 C C . GLU A 1 126 ? -7.071 -2.157 -5.937 1.00 96.19 126 GLU A C 1
ATOM 1045 O O . GLU A 1 126 ? -6.278 -1.239 -5.719 1.00 96.19 126 GLU A O 1
ATOM 1050 N N . ILE A 1 127 ? -6.830 -3.097 -6.848 1.00 95.94 127 ILE A N 1
ATOM 1051 C CA . ILE A 1 127 ? -5.643 -3.094 -7.697 1.00 95.94 127 ILE A CA 1
ATOM 1052 C C . ILE A 1 127 ? -6.067 -2.914 -9.153 1.00 95.94 127 ILE A C 1
ATOM 1054 O O . ILE A 1 127 ? -6.664 -3.802 -9.756 1.00 95.94 127 ILE A O 1
ATOM 1058 N N . MET A 1 128 ? -5.738 -1.765 -9.735 1.00 95.50 128 MET A N 1
ATOM 1059 C CA . MET A 1 128 ? -6.166 -1.375 -11.078 1.00 95.50 128 MET A CA 1
ATOM 1060 C C . MET A 1 128 ? -4.980 -1.305 -12.041 1.00 95.50 128 MET A C 1
ATOM 1062 O O . MET A 1 128 ? -3.870 -0.950 -11.648 1.00 95.50 128 MET A O 1
ATOM 1066 N N . SER A 1 129 ? -5.214 -1.605 -13.322 1.00 95.88 129 SER A N 1
ATOM 1067 C CA . SER A 1 129 ? -4.214 -1.446 -14.396 1.00 95.88 129 SER A CA 1
ATOM 1068 C C . SER A 1 129 ? -2.833 -2.028 -14.043 1.00 95.88 129 SER A C 1
ATOM 1070 O O . SER A 1 129 ? -1.801 -1.424 -14.342 1.00 95.88 129 SER A O 1
ATOM 1072 N N . SER A 1 130 ? -2.813 -3.166 -13.342 1.00 96.00 130 SER A N 1
ATOM 1073 C CA . SER A 1 130 ? -1.596 -3.723 -12.754 1.00 96.00 130 SER A CA 1
ATOM 1074 C C . SER A 1 130 ? -0.925 -4.769 -13.636 1.00 96.00 130 SER A C 1
ATOM 1076 O O . SER A 1 130 ? -1.493 -5.279 -14.599 1.00 96.00 130 SER A O 1
ATOM 1078 N N . ASN A 1 131 ? 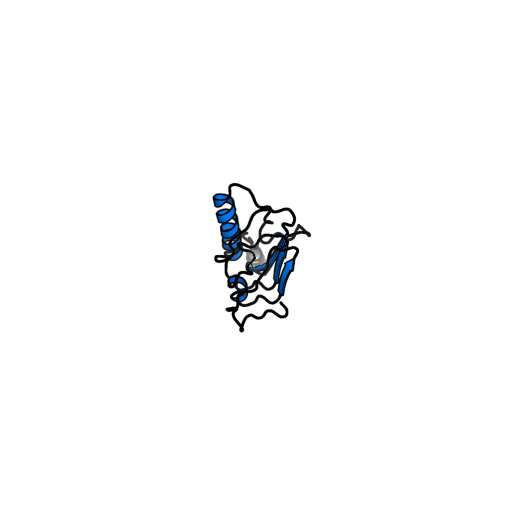0.312 -5.107 -13.278 1.00 96.50 131 ASN A N 1
ATOM 1079 C CA . ASN A 1 131 ? 1.081 -6.198 -13.868 1.00 96.50 131 ASN A CA 1
ATOM 1080 C C . ASN A 1 131 ? 0.960 -7.511 -13.071 1.00 96.50 131 ASN A C 1
ATOM 1082 O O . ASN A 1 131 ? 1.772 -8.416 -13.280 1.00 96.50 131 ASN A O 1
ATOM 1086 N N . ILE A 1 132 ? -0.010 -7.621 -12.154 1.00 96.69 132 ILE A N 1
ATOM 1087 C CA . ILE A 1 132 ? -0.206 -8.824 -11.340 1.00 96.69 132 ILE A CA 1
ATOM 1088 C C . ILE A 1 132 ? -0.680 -9.980 -12.222 1.00 96.69 132 ILE A C 1
ATOM 1090 O O . ILE A 1 132 ? -1.628 -9.861 -12.993 1.00 96.69 132 ILE A O 1
ATOM 1094 N N . ARG A 1 133 ? -0.011 -11.123 -12.083 1.00 97.00 133 ARG A N 1
ATOM 1095 C CA . ARG A 1 133 ? -0.308 -12.385 -12.774 1.00 97.00 133 ARG A CA 1
ATOM 1096 C C . ARG A 1 133 ? -0.700 -13.493 -11.809 1.00 97.00 133 ARG A C 1
ATOM 1098 O O . ARG A 1 133 ? -1.245 -14.505 -12.237 1.00 97.00 133 ARG A O 1
ATOM 1105 N N . SER A 1 134 ? -0.389 -13.330 -10.523 1.00 95.88 134 SER A N 1
ATOM 1106 C CA . SER A 1 134 ? -0.694 -14.326 -9.503 1.00 95.88 134 SER A CA 1
ATOM 1107 C C . SER A 1 134 ? -0.969 -13.699 -8.141 1.00 95.88 134 SER A C 1
ATOM 1109 O O . SER A 1 134 ? -0.374 -12.690 -7.757 1.00 95.88 134 SER A O 1
ATOM 1111 N N . ILE A 1 135 ? -1.880 -14.343 -7.417 1.00 93.31 135 ILE A N 1
ATOM 1112 C CA . ILE A 1 135 ? -2.148 -14.102 -6.004 1.00 93.31 135 ILE A CA 1
ATOM 1113 C C . ILE A 1 135 ? -1.404 -15.199 -5.228 1.00 93.31 135 ILE A C 1
ATOM 1115 O O . ILE A 1 135 ? -1.444 -16.361 -5.640 1.00 93.31 135 ILE A O 1
ATOM 1119 N N . PRO A 1 136 ? -0.699 -14.869 -4.138 1.00 91.69 136 PRO A N 1
ATOM 1120 C CA . PRO A 1 136 ? 0.038 -15.849 -3.355 1.00 91.69 136 PRO A CA 1
ATOM 1121 C C . PRO A 1 136 ? -0.909 -16.863 -2.699 1.00 91.69 136 PRO A C 1
ATOM 1123 O O . PRO A 1 136 ? -2.000 -16.529 -2.250 1.00 91.69 136 PRO A O 1
ATOM 1126 N N . ASN A 1 137 ? -0.477 -18.120 -2.591 1.00 88.44 137 ASN A N 1
ATOM 1127 C CA . ASN A 1 137 ? -1.314 -19.195 -2.038 1.00 88.44 1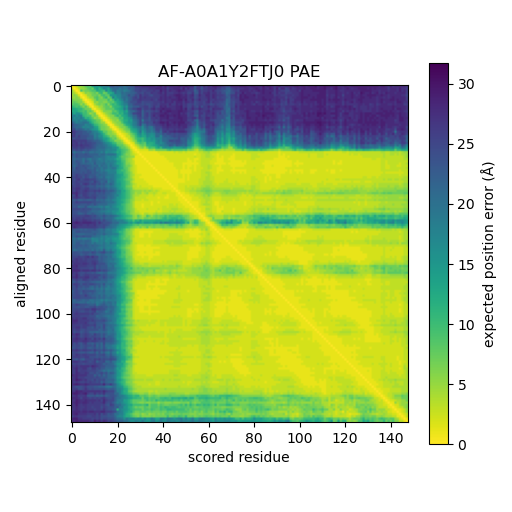37 ASN A CA 1
ATOM 1128 C C . ASN A 1 137 ? -1.437 -19.143 -0.501 1.00 88.44 137 ASN A C 1
ATOM 1130 O O . ASN A 1 137 ? -2.298 -19.799 0.084 1.00 88.44 137 ASN A O 1
ATOM 1134 N N . ASN A 1 138 ? -0.560 -18.391 0.165 1.00 87.00 138 ASN A N 1
ATOM 1135 C CA . ASN A 1 138 ? -0.411 -18.307 1.617 1.00 87.00 138 ASN A CA 1
ATOM 1136 C C . ASN A 1 138 ? -0.950 -16.983 2.188 1.00 87.00 138 ASN A C 1
ATOM 1138 O O . ASN A 1 138 ? -0.276 -16.330 2.982 1.00 87.00 138 ASN A O 1
ATOM 1142 N N . ILE A 1 139 ? -2.161 -16.585 1.794 1.00 89.38 139 ILE A N 1
ATOM 1143 C CA . ILE A 1 139 ? -2.832 -15.404 2.356 1.00 89.38 139 ILE A CA 1
ATOM 1144 C C . ILE A 1 139 ? -3.446 -15.691 3.730 1.00 89.38 139 ILE A C 1
ATOM 1146 O O . ILE A 1 139 ? -3.951 -16.786 4.005 1.00 89.38 139 ILE A O 1
ATOM 1150 N N . ASN A 1 140 ? -3.434 -14.685 4.604 1.00 89.06 140 ASN A N 1
ATOM 1151 C CA . ASN A 1 140 ? -4.084 -14.755 5.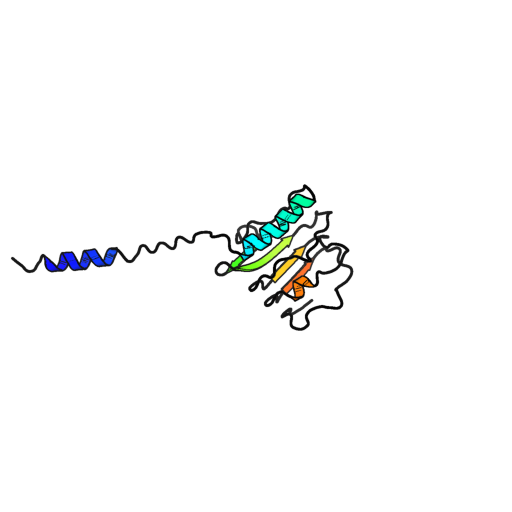904 1.00 89.06 140 ASN A CA 1
ATOM 1152 C C . ASN A 1 140 ? -5.613 -14.810 5.737 1.00 89.06 140 ASN A C 1
ATOM 1154 O O . ASN A 1 140 ? -6.261 -13.814 5.430 1.00 89.06 140 ASN A O 1
ATOM 1158 N N . LYS A 1 141 ? -6.213 -15.976 5.999 1.00 84.56 141 LYS A N 1
ATOM 1159 C CA . LYS A 1 141 ? -7.667 -16.198 5.867 1.00 84.56 141 LYS A CA 1
ATOM 1160 C C . LYS A 1 141 ? -8.524 -15.431 6.881 1.00 84.56 141 LYS A C 1
ATOM 1162 O O . LYS A 1 141 ? -9.743 -15.461 6.773 1.00 84.56 141 LYS A O 1
ATOM 1167 N N . LYS A 1 142 ? -7.912 -14.802 7.890 1.00 88.50 142 LYS A N 1
ATOM 1168 C CA . LYS A 1 142 ? -8.606 -13.941 8.861 1.00 88.50 142 LYS A CA 1
ATOM 1169 C C . LYS A 1 142 ? -8.643 -12.473 8.427 1.00 88.50 142 LYS A C 1
ATOM 1171 O O . LYS A 1 142 ? -9.120 -11.642 9.194 1.00 88.50 142 LYS A O 1
ATOM 1176 N N . CYS A 1 143 ? -8.101 -12.154 7.253 1.00 85.94 143 CYS A N 1
ATOM 1177 C CA . CYS A 1 143 ? -8.131 -10.809 6.701 1.00 85.94 143 CYS A CA 1
ATOM 1178 C C . CYS A 1 143 ? -9.593 -10.349 6.510 1.00 85.94 143 CYS A C 1
ATOM 1180 O O . CYS A 1 143 ? -10.391 -11.132 5.993 1.00 85.94 143 CYS A O 1
ATOM 1182 N N . PRO A 1 144 ? -9.965 -9.120 6.920 1.00 89.56 144 PRO A N 1
ATOM 1183 C CA . PRO A 1 144 ? -11.348 -8.642 6.860 1.00 89.56 144 PRO A CA 1
ATOM 1184 C C . PRO A 1 144 ? -11.783 -8.148 5.469 1.00 89.56 144 PRO A C 1
ATOM 1186 O O . PRO A 1 144 ? -12.806 -7.469 5.365 1.00 89.56 144 PRO A O 1
ATOM 1189 N N . LEU A 1 145 ? -11.031 -8.482 4.413 1.00 90.12 145 LEU A N 1
ATOM 1190 C CA . LEU A 1 145 ? -11.359 -8.122 3.035 1.00 90.12 145 LEU A CA 1
ATOM 1191 C C . LEU A 1 145 ? -12.741 -8.650 2.651 1.00 90.12 145 LEU A C 1
ATOM 1193 O O . LEU A 1 145 ? -13.034 -9.836 2.827 1.00 90.12 145 LEU A O 1
ATOM 1197 N N . LYS A 1 146 ? -13.583 -7.763 2.118 1.00 87.31 146 LYS A N 1
ATOM 1198 C CA . LYS A 1 146 ? -14.947 -8.111 1.701 1.00 87.31 146 LYS A CA 1
ATOM 1199 C C . LYS A 1 146 ? -14.959 -8.797 0.343 1.00 87.31 146 LYS A C 1
ATOM 1201 O O . LYS A 1 146 ? -15.659 -9.791 0.171 1.00 87.31 146 LYS A O 1
ATOM 1206 N N . GLU A 1 147 ? -14.174 -8.275 -0.592 1.00 70.50 1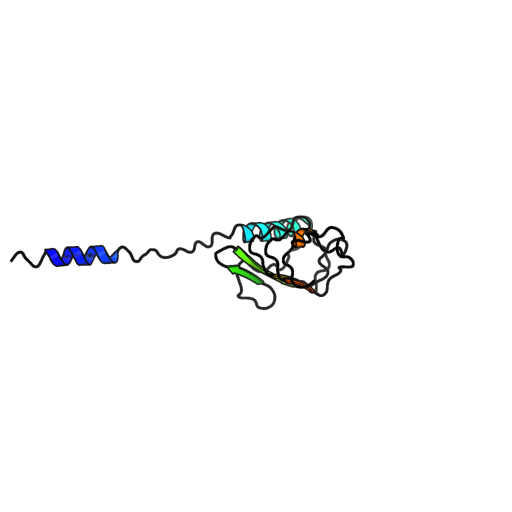47 GLU A N 1
ATOM 1207 C CA . GLU A 1 147 ? -14.046 -8.770 -1.960 1.00 70.50 147 GLU A CA 1
ATOM 1208 C C . GLU A 1 147 ? -12.593 -8.612 -2.424 1.00 70.50 147 GLU A C 1
ATOM 1210 O O . GLU A 1 147 ? -11.858 -7.762 -1.912 1.00 70.50 147 GLU A O 1
ATOM 1215 N N . LEU A 1 148 ? -12.171 -9.488 -3.336 1.00 62.53 148 LEU A N 1
ATOM 1216 C CA . LEU A 1 148 ? -10.795 -9.643 -3.809 1.00 62.53 148 LEU A CA 1
ATOM 1217 C C . LEU A 1 148 ? -10.792 -9.692 -5.337 1.00 62.53 148 LEU A C 1
ATOM 1219 O O . LEU A 1 148 ? -11.680 -10.387 -5.885 1.00 62.53 148 LEU A O 1
#

Solvent-accessible surface area (backbone atoms only — not comparable to full-atom values): 8798 Å² total; per-residue (Å²): 142,80,75,74,70,64,64,61,61,63,64,62,65,70,73,71,82,80,68,80,68,78,74,73,68,80,66,73,26,69,52,46,51,45,52,52,49,53,52,50,53,48,29,69,76,73,73,51,87,75,90,72,59,57,70,63,40,69,90,44,92,82,38,27,22,38,56,57,97,66,34,46,32,34,41,36,49,66,39,76,87,47,89,58,62,46,79,49,75,78,57,71,79,41,80,57,24,29,36,44,34,43,32,15,41,41,41,42,94,17,43,51,52,57,50,66,38,68,21,75,41,28,34,43,64,46,80,38,76,54,49,64,79,45,73,63,93,80,57,51,85,81,36,53,51,77,61,128

pLDDT: mean 85.25, std 18.07, range [42.12, 98.19]

Mean predicted aligned error: 9.43 Å

Sequence (148 aa):
MKSFALLFFIYVQIRIISIFCKIVENSESEDCKNVMNFFNKYEQQVGHKLKIPNCCDNSRHTHYINCENGYITVIDIRMSNFNEQIDFSEFPLLPNLRKLVFEGPLFKDGILPTRFFDIPKLEDLEIMSSNIRSIPNNINKKCPLKEL

Radius of gyration: 23.32 Å; Cα contacts (8 Å, |Δi|>4): 240; chains: 1; bounding box: 37×70×68 Å

InterPro domains:
  IPR032675 Leucine-rich repeat domain superfamily [G3DSA:3.80.10.10] (29-145)

Foldseek 3Di:
DPPPVPVVVVVVVVPPPPPPPPPPVPPQAPQQVLQVVLQVVVCVVVVDDDPADRACDPVDDQWYFNDDPRFTAEGAEADAPDDDEGDCLSPDQGARHAEYHYHHQHHPPLEDHLVVLVRARHQYYHYYHYSHDDYDPDHDPNRNHPDD

Organism: NCBI:txid1754190